Protein AF-A0A9P5Y2D4-F1 (afdb_monomer_lite)

Secondary structure (DSSP, 8-state):
----GGGGHHHHHHHHHHHHHHHHHHHHHHHHTTTPPPP-S--HHHHHHHHHHHHHHSSTT-----SSPPTTGGG----------

InterPro domains:
  IPR017384 NADH dehydrogenase [ubiquinone] (complex I), alpha subcomplex subunit 1 [PF15879] (4-58)
  IPR017384 NADH dehydrogenase [ubiquinone] (complex I), alpha subcomplex subunit 1 [PTHR17098] (1-83)

Radius of gyration: 22.48 Å; chains: 1; bounding box: 60×35×55 Å

Structure (mmCIF, N/CA/C/O backbone):
data_AF-A0A9P5Y2D4-F1
#
_entry.id   AF-A0A9P5Y2D4-F1
#
loop_
_atom_site.group_PDB
_atom_site.id
_atom_site.type_symbol
_atom_site.label_atom_id
_atom_site.label_alt_id
_atom_site.label_comp_id
_atom_site.label_asym_id
_atom_site.label_entity_id
_atom_site.label_seq_id
_atom_site.pdbx_PDB_ins_code
_atom_site.Cartn_x
_atom_site.Cartn_y
_atom_site.Cartn_z
_atom_site.occupancy
_atom_site.B_iso_or_equiv
_atom_site.auth_seq_id
_atom_site.auth_comp_id
_atom_site.auth_asym_id
_atom_site.auth_atom_id
_atom_site.pdbx_PDB_model_num
ATOM 1 N N . MET A 1 1 ? 37.388 1.460 -28.352 1.00 71.94 1 MET A N 1
ATOM 2 C CA . MET A 1 1 ? 36.079 1.554 -29.034 1.00 71.94 1 MET A CA 1
ATOM 3 C C . MET A 1 1 ? 35.108 2.262 -28.099 1.00 71.94 1 MET A C 1
ATOM 5 O O . MET A 1 1 ? 35.081 1.876 -26.934 1.00 71.94 1 MET A O 1
ATOM 9 N N . PRO A 1 2 ? 34.415 3.331 -28.527 1.00 85.38 2 PRO A N 1
ATOM 10 C CA . PRO A 1 2 ? 33.389 3.975 -27.705 1.00 85.38 2 PRO A CA 1
ATOM 11 C C . PRO A 1 2 ? 32.236 2.998 -27.422 1.00 85.38 2 PRO A C 1
ATOM 13 O O . PRO A 1 2 ? 32.014 2.063 -28.191 1.00 85.38 2 PRO A O 1
ATOM 16 N N . VAL A 1 3 ? 31.537 3.184 -26.300 1.00 85.75 3 VAL A N 1
ATOM 17 C CA . VAL A 1 3 ? 30.401 2.334 -25.907 1.00 85.75 3 VAL A CA 1
ATOM 18 C C . VAL A 1 3 ? 29.268 2.479 -26.937 1.00 85.75 3 VAL A C 1
ATOM 20 O O . VAL A 1 3 ? 28.933 3.616 -27.279 1.00 85.75 3 VAL A O 1
ATOM 23 N N . PRO A 1 4 ? 28.659 1.375 -27.415 1.00 90.06 4 PRO A N 1
ATOM 24 C CA . PRO A 1 4 ? 27.527 1.426 -28.341 1.00 90.06 4 PRO A CA 1
ATOM 25 C C . PRO A 1 4 ? 26.257 1.878 -27.601 1.00 90.06 4 PRO A C 1
ATOM 27 O O . PRO A 1 4 ? 25.489 1.063 -27.091 1.00 90.06 4 PRO A O 1
ATOM 30 N N . TRP A 1 5 ? 26.061 3.191 -27.481 1.00 91.31 5 TRP A N 1
ATOM 31 C CA . TRP A 1 5 ? 24.990 3.799 -26.684 1.00 91.31 5 TRP A CA 1
ATOM 32 C C . TRP A 1 5 ? 23.587 3.508 -27.240 1.00 91.31 5 TRP A C 1
ATOM 34 O O . TRP A 1 5 ? 22.642 3.392 -26.460 1.00 91.31 5 TRP A O 1
ATOM 44 N N . GLU A 1 6 ? 23.442 3.304 -28.552 1.00 93.31 6 GLU A N 1
ATOM 45 C CA . GLU A 1 6 ? 22.174 2.917 -29.180 1.00 93.31 6 GLU A CA 1
ATOM 46 C C . GLU A 1 6 ? 21.678 1.564 -28.653 1.00 93.31 6 GLU A C 1
ATOM 48 O O . GLU A 1 6 ? 20.479 1.374 -28.445 1.00 93.31 6 GLU A O 1
ATOM 53 N N . ALA A 1 7 ? 22.600 0.641 -28.357 1.00 92.56 7 ALA A N 1
ATOM 54 C CA . ALA A 1 7 ? 22.269 -0.656 -27.771 1.00 92.56 7 ALA A CA 1
ATOM 55 C C . ALA A 1 7 ? 21.784 -0.543 -26.314 1.00 92.56 7 ALA A C 1
ATOM 57 O O . ALA A 1 7 ? 21.160 -1.473 -25.807 1.00 92.56 7 ALA A O 1
ATOM 58 N N . LEU A 1 8 ? 22.031 0.588 -25.639 1.00 93.25 8 LEU A N 1
ATOM 59 C CA . LEU A 1 8 ? 21.574 0.848 -24.271 1.00 93.25 8 LEU A CA 1
ATOM 60 C C . LEU A 1 8 ? 20.180 1.485 -24.214 1.00 93.25 8 LEU A C 1
ATOM 62 O O . LEU A 1 8 ? 19.539 1.424 -23.164 1.00 93.25 8 LEU A O 1
ATOM 66 N N . LEU A 1 9 ? 19.681 2.056 -25.316 1.00 94.75 9 LEU A N 1
ATOM 67 C CA . LEU A 1 9 ? 18.368 2.710 -25.354 1.00 94.75 9 LEU A CA 1
ATOM 68 C C . LEU A 1 9 ? 17.218 1.787 -24.915 1.00 94.75 9 LEU A C 1
ATOM 70 O O . LEU A 1 9 ? 16.422 2.223 -24.077 1.00 94.75 9 LEU A O 1
ATOM 74 N N . PRO A 1 10 ? 17.126 0.520 -25.377 1.00 96.31 10 PRO A N 1
ATOM 75 C CA . PRO A 1 10 ? 16.063 -0.376 -24.928 1.00 96.31 10 PRO A CA 1
ATOM 76 C C . PRO A 1 10 ? 16.137 -0.650 -23.422 1.00 9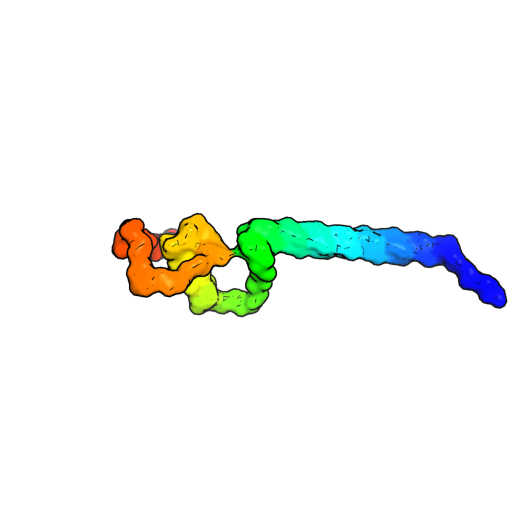6.31 10 PRO A C 1
ATOM 78 O O . PRO A 1 10 ? 15.116 -0.633 -22.739 1.00 96.31 10 PRO A O 1
ATOM 81 N N . PHE A 1 11 ? 17.343 -0.836 -22.878 1.00 95.38 11 PHE A N 1
ATOM 82 C CA . PHE A 1 11 ? 17.541 -1.074 -21.447 1.00 95.38 11 PHE A CA 1
ATOM 83 C C . PHE A 1 11 ? 17.200 0.156 -20.602 1.00 95.38 11 PHE A C 1
ATOM 85 O O . PHE A 1 11 ? 16.574 0.023 -19.549 1.00 95.38 11 PHE A O 1
ATOM 92 N N . GLY A 1 12 ? 17.557 1.353 -21.074 1.00 96.06 12 GLY A N 1
ATOM 93 C CA . GLY A 1 12 ? 17.184 2.613 -20.434 1.00 96.06 12 GLY A CA 1
ATOM 94 C C . GLY A 1 12 ? 15.669 2.796 -20.392 1.00 96.06 12 GLY A C 1
ATOM 95 O O . GLY A 1 12 ? 15.114 3.079 -19.332 1.00 96.06 12 GLY A O 1
ATOM 96 N N . LEU A 1 13 ? 14.989 2.548 -21.514 1.00 97.50 13 LEU A N 1
ATOM 97 C CA . LEU A 1 13 ? 13.534 2.656 -21.610 1.00 97.50 13 LEU A CA 1
ATOM 98 C C . LEU A 1 13 ? 12.831 1.672 -20.668 1.00 97.50 13 LEU A C 1
ATOM 100 O O . LEU A 1 13 ? 11.970 2.078 -19.891 1.00 97.50 13 LEU A O 1
ATOM 104 N N . VAL A 1 14 ? 13.254 0.406 -20.663 1.00 97.94 14 VAL A N 1
ATOM 105 C CA . VAL A 1 14 ? 12.732 -0.616 -19.743 1.00 97.94 14 VAL A CA 1
ATOM 106 C C . VAL A 1 14 ? 12.946 -0.203 -18.284 1.00 97.94 14 VAL A C 1
ATOM 108 O O . VAL A 1 14 ? 12.006 -0.238 -17.491 1.00 97.94 14 VAL A O 1
ATOM 111 N N . THR A 1 15 ? 14.149 0.253 -17.931 1.00 97.56 15 THR A N 1
ATOM 112 C CA . THR A 1 15 ? 14.475 0.691 -16.563 1.00 97.56 15 THR A CA 1
ATOM 113 C C . THR A 1 15 ? 13.588 1.852 -16.117 1.00 97.56 15 THR A C 1
ATOM 115 O O . THR A 1 15 ? 13.040 1.824 -15.015 1.00 97.56 15 THR A O 1
ATOM 118 N N . VAL A 1 16 ? 13.395 2.852 -16.982 1.00 98.31 16 VAL A N 1
ATOM 119 C CA . VAL A 1 16 ? 12.529 4.004 -16.699 1.00 98.31 16 VAL A CA 1
ATOM 120 C C . VAL A 1 16 ? 11.075 3.571 -16.548 1.00 98.31 16 VAL A C 1
ATOM 122 O O . VAL A 1 16 ? 10.419 3.992 -15.598 1.00 98.31 16 VAL A O 1
ATOM 125 N N . MET A 1 17 ? 10.570 2.704 -17.426 1.00 98.19 17 MET A N 1
ATOM 126 C CA . MET A 1 17 ? 9.190 2.221 -17.350 1.00 98.19 17 MET A CA 1
ATOM 127 C C . MET A 1 17 ? 8.929 1.423 -16.068 1.00 98.19 17 MET A C 1
ATOM 129 O O . MET A 1 17 ? 7.928 1.673 -15.395 1.00 98.19 17 MET A O 1
ATOM 133 N N . PHE A 1 18 ? 9.834 0.520 -15.678 1.00 98.19 18 PHE A N 1
ATOM 134 C CA . PHE A 1 18 ? 9.711 -0.215 -14.415 1.00 98.19 18 PHE A CA 1
ATOM 135 C C . PHE A 1 18 ? 9.831 0.704 -13.195 1.00 98.19 18 PHE A C 1
ATOM 137 O O . PHE A 1 18 ? 9.057 0.565 -12.246 1.00 98.19 18 PHE A O 1
ATOM 144 N N . GLY A 1 19 ? 10.745 1.678 -13.227 1.00 98.12 19 GLY A N 1
ATOM 145 C CA . GLY A 1 19 ? 10.877 2.686 -12.175 1.00 98.12 19 GLY A CA 1
ATOM 146 C C . GLY A 1 19 ? 9.613 3.535 -12.021 1.00 98.12 19 GLY A C 1
ATOM 147 O O . GLY A 1 19 ? 9.101 3.699 -10.911 1.00 98.12 19 GLY A O 1
ATOM 148 N N . ALA A 1 20 ? 9.055 4.020 -13.130 1.00 98.38 20 ALA A N 1
ATOM 149 C CA . ALA A 1 20 ? 7.815 4.791 -13.144 1.00 98.38 20 ALA A CA 1
ATOM 150 C C . ALA A 1 20 ?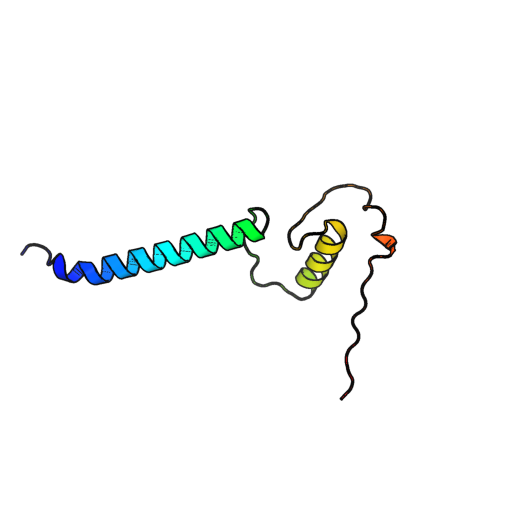 6.627 3.962 -12.632 1.00 98.38 20 ALA A C 1
ATOM 152 O O . ALA A 1 20 ? 5.901 4.406 -11.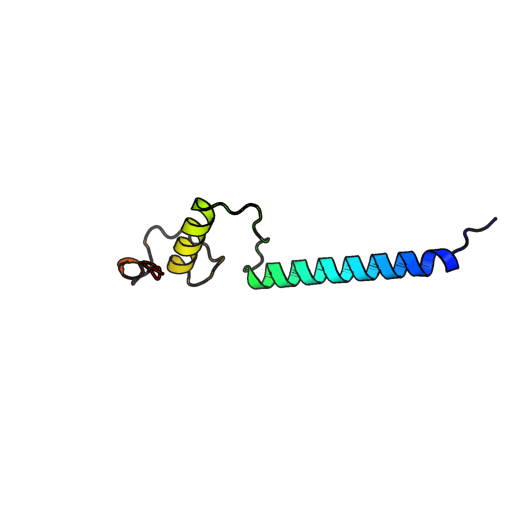746 1.00 98.38 20 ALA A O 1
ATOM 153 N N . ALA A 1 21 ? 6.457 2.731 -13.119 1.00 98.00 21 ALA A N 1
ATOM 154 C CA . ALA A 1 21 ? 5.371 1.859 -12.679 1.00 98.00 21 ALA A CA 1
ATOM 155 C C . ALA A 1 21 ? 5.465 1.535 -11.178 1.00 98.00 21 ALA A C 1
ATOM 157 O O . ALA A 1 21 ? 4.477 1.661 -10.452 1.00 98.00 21 ALA A O 1
ATOM 158 N N . GLY A 1 22 ? 6.655 1.171 -10.689 1.00 96.88 22 GLY A N 1
ATOM 159 C CA . GLY A 1 22 ? 6.868 0.836 -9.281 1.00 96.88 22 GLY A CA 1
ATOM 160 C C . GLY A 1 22 ? 6.648 2.024 -8.342 1.00 96.88 22 GLY A C 1
ATOM 161 O O . GLY A 1 22 ? 6.003 1.882 -7.301 1.00 96.88 22 GLY A O 1
ATOM 162 N N . THR A 1 23 ? 7.135 3.209 -8.717 1.00 97.31 23 THR A N 1
ATOM 163 C CA . THR A 1 23 ? 6.948 4.432 -7.919 1.00 97.31 23 THR A CA 1
ATOM 164 C C . THR A 1 2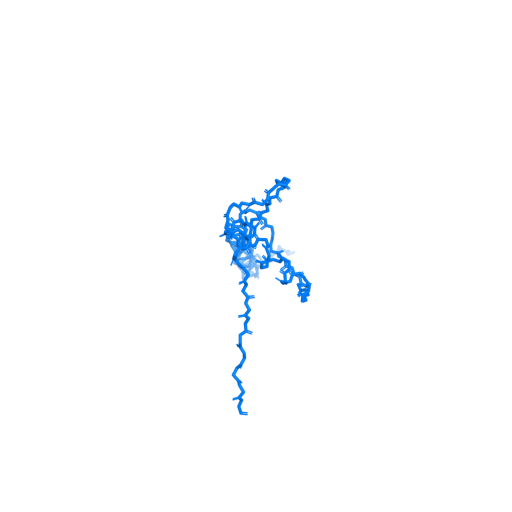3 ? 5.487 4.869 -7.879 1.00 97.31 23 THR A C 1
ATOM 166 O O . THR A 1 23 ? 4.977 5.156 -6.795 1.00 97.31 23 THR A O 1
ATOM 169 N N . LEU A 1 24 ? 4.786 4.846 -9.017 1.00 97.56 24 LEU A N 1
ATOM 170 C CA . LEU A 1 24 ? 3.363 5.187 -9.089 1.00 97.56 24 LEU A CA 1
ATOM 171 C C . LEU A 1 24 ? 2.500 4.209 -8.288 1.00 97.56 24 LEU A C 1
ATOM 173 O O . LEU A 1 24 ? 1.623 4.641 -7.538 1.00 97.56 24 LEU A O 1
ATOM 177 N N . LEU A 1 25 ? 2.776 2.905 -8.377 1.00 96.75 25 LEU A N 1
ATOM 178 C CA . LEU A 1 25 ? 2.063 1.900 -7.591 1.00 96.75 25 LEU A CA 1
ATOM 179 C C . LEU A 1 25 ? 2.290 2.099 -6.087 1.00 96.75 25 LEU A C 1
ATOM 181 O O . LEU A 1 25 ? 1.338 2.046 -5.305 1.00 96.75 25 LEU A O 1
ATOM 185 N N . ASN A 1 26 ? 3.530 2.371 -5.674 1.00 96.12 26 ASN A N 1
ATOM 186 C CA . ASN A 1 26 ? 3.860 2.642 -4.275 1.00 96.12 26 ASN A CA 1
ATOM 187 C C . ASN A 1 26 ? 3.139 3.895 -3.761 1.00 96.12 26 ASN A C 1
ATOM 189 O O . ASN A 1 26 ? 2.497 3.845 -2.711 1.00 96.12 26 ASN A O 1
ATOM 193 N N . ALA A 1 27 ? 3.194 4.991 -4.521 1.00 96.94 27 ALA A N 1
ATOM 194 C CA . ALA A 1 27 ? 2.552 6.252 -4.170 1.00 96.94 27 ALA A CA 1
ATOM 195 C C . ALA A 1 27 ? 1.028 6.103 -4.061 1.00 96.94 27 ALA A C 1
ATOM 197 O O . ALA A 1 27 ? 0.444 6.519 -3.061 1.00 96.94 27 ALA A O 1
ATOM 198 N N . SER A 1 28 ? 0.395 5.442 -5.036 1.00 96.88 28 SER A N 1
ATOM 199 C CA . SER A 1 28 ? -1.046 5.163 -5.022 1.00 96.88 28 SER A CA 1
ATOM 200 C C . SER A 1 28 ? -1.447 4.318 -3.808 1.00 96.88 28 SER A C 1
ATOM 202 O O . SER A 1 28 ? -2.344 4.691 -3.048 1.00 96.88 28 SER A O 1
ATOM 204 N N . THR A 1 29 ? -0.713 3.231 -3.553 1.00 95.44 29 THR A N 1
ATOM 205 C CA . THR A 1 29 ? -0.972 2.332 -2.420 1.00 95.44 29 THR A CA 1
ATOM 206 C C . THR A 1 29 ? -0.800 3.052 -1.082 1.00 95.44 29 THR A C 1
ATOM 208 O O . THR A 1 29 ? -1.605 2.872 -0.168 1.00 95.44 29 THR A O 1
ATOM 211 N N . ARG A 1 30 ? 0.222 3.906 -0.945 1.00 95.62 30 ARG A N 1
ATOM 212 C CA . ARG A 1 30 ? 0.397 4.745 0.249 1.00 95.62 30 ARG A CA 1
ATOM 213 C C . ARG A 1 30 ? -0.736 5.751 0.397 1.00 95.62 30 ARG A C 1
ATOM 215 O O . ARG A 1 30 ? -1.232 5.907 1.507 1.00 95.62 30 ARG A O 1
ATOM 222 N N . GLY A 1 31 ? -1.186 6.375 -0.690 1.00 95.75 31 GLY A N 1
ATOM 223 C CA . GLY A 1 31 ? -2.327 7.293 -0.678 1.00 95.75 31 GLY A CA 1
ATOM 224 C C . GLY A 1 31 ? -3.589 6.642 -0.106 1.00 95.75 31 GLY A C 1
ATOM 225 O O . GLY A 1 31 ? -4.190 7.172 0.825 1.00 95.75 31 GLY A O 1
ATOM 226 N N . GLN A 1 32 ? -3.928 5.438 -0.572 1.00 93.94 32 GLN A N 1
ATOM 227 C CA . GLN A 1 32 ? -5.066 4.662 -0.051 1.00 93.94 32 GLN A CA 1
ATOM 228 C C . GLN A 1 32 ? -4.890 4.264 1.426 1.00 93.94 32 GLN A C 1
ATOM 230 O O . GLN A 1 32 ? -5.855 4.171 2.189 1.00 93.94 32 GLN A O 1
ATOM 235 N N . ASN A 1 33 ? -3.643 4.073 1.857 1.00 95.31 33 ASN A N 1
ATOM 236 C CA . ASN A 1 33 ? -3.292 3.666 3.211 1.00 95.31 33 ASN A CA 1
ATOM 237 C C . ASN A 1 33 ? -3.041 4.838 4.179 1.00 95.31 33 ASN A C 1
ATOM 239 O O . ASN A 1 33 ? -2.359 4.649 5.187 1.00 95.31 33 AS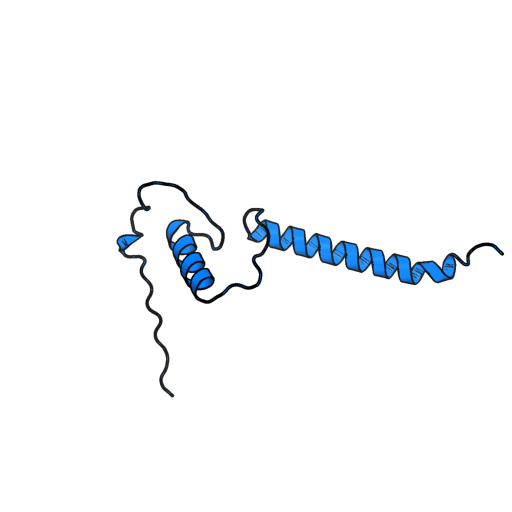N A O 1
ATOM 243 N N . GLN A 1 34 ? -3.571 6.035 3.900 1.00 94.38 34 GLN A N 1
ATOM 244 C CA . GLN A 1 34 ? -3.344 7.250 4.704 1.00 94.38 34 GLN A CA 1
ATOM 245 C C . GLN A 1 34 ? -1.849 7.591 4.869 1.00 94.38 34 GLN A C 1
ATOM 247 O O . GLN A 1 34 ? -1.375 7.929 5.951 1.00 94.38 34 GLN A O 1
ATOM 252 N N . GLY A 1 35 ? -1.069 7.417 3.804 1.00 93.12 35 GLY A N 1
ATOM 253 C CA . GLY A 1 35 ? 0.379 7.642 3.777 1.00 93.12 35 GLY A CA 1
ATOM 254 C C . GLY A 1 35 ? 1.220 6.489 4.334 1.00 93.12 35 GLY A C 1
ATOM 255 O O . GLY A 1 35 ? 2.440 6.485 4.159 1.00 93.12 35 GLY A O 1
ATOM 256 N N . LYS A 1 36 ? 0.603 5.482 4.963 1.00 94.31 36 LYS A N 1
ATOM 257 C CA . LYS A 1 36 ? 1.313 4.334 5.546 1.00 94.31 36 LYS A CA 1
ATOM 258 C C . LYS A 1 36 ? 1.725 3.331 4.460 1.00 94.31 36 LYS A C 1
ATOM 260 O O . LYS A 1 36 ? 1.023 3.177 3.458 1.00 94.31 36 LYS A O 1
ATOM 265 N N . PRO A 1 37 ? 2.834 2.594 4.641 1.00 93.75 37 PRO A N 1
ATOM 266 C CA . PRO A 1 37 ? 3.200 1.523 3.723 1.00 93.75 37 PRO A CA 1
ATOM 267 C C . PRO A 1 37 ? 2.171 0.378 3.746 1.00 93.75 37 PRO A C 1
ATOM 269 O O . PRO A 1 37 ? 1.440 0.179 4.729 1.00 93.75 37 PRO A O 1
ATOM 272 N N . ALA A 1 38 ? 2.134 -0.386 2.650 1.00 93.44 38 ALA A N 1
ATOM 273 C CA . ALA A 1 38 ? 1.401 -1.647 2.582 1.00 93.44 38 ALA A CA 1
ATOM 274 C C . ALA A 1 38 ? 1.973 -2.658 3.589 1.00 93.44 38 ALA A C 1
ATOM 276 O O . ALA A 1 38 ? 3.180 -2.678 3.833 1.00 93.44 38 ALA A O 1
ATOM 277 N N . ARG A 1 39 ? 1.099 -3.483 4.178 1.00 92.88 39 ARG A N 1
ATOM 278 C CA . ARG A 1 39 ? 1.511 -4.629 4.999 1.00 92.88 39 ARG A CA 1
ATOM 279 C C . ARG A 1 39 ? 1.669 -5.858 4.114 1.00 92.88 39 ARG A C 1
ATOM 281 O O . ARG A 1 39 ? 0.899 -6.048 3.178 1.00 92.88 39 ARG A O 1
ATOM 288 N N . TYR A 1 40 ? 2.644 -6.682 4.462 1.00 94.44 40 TYR A N 1
ATOM 289 C CA . TYR A 1 40 ? 2.916 -7.971 3.837 1.00 94.44 40 TYR A CA 1
ATOM 290 C C . TYR A 1 40 ? 2.911 -9.041 4.927 1.00 94.44 40 TYR A C 1
ATOM 292 O O . TYR A 1 40 ? 3.101 -8.701 6.093 1.00 94.44 40 TYR A O 1
ATOM 300 N N . ASN A 1 41 ? 2.719 -10.306 4.547 1.00 95.94 41 ASN A N 1
ATOM 301 C CA . ASN A 1 41 ? 2.701 -11.446 5.475 1.00 95.94 41 ASN A CA 1
ATOM 302 C C . ASN A 1 41 ? 1.656 -11.301 6.597 1.00 95.94 41 ASN A C 1
ATOM 304 O O . ASN A 1 41 ? 1.947 -11.575 7.753 1.00 95.94 41 ASN A O 1
ATOM 308 N N . ILE A 1 42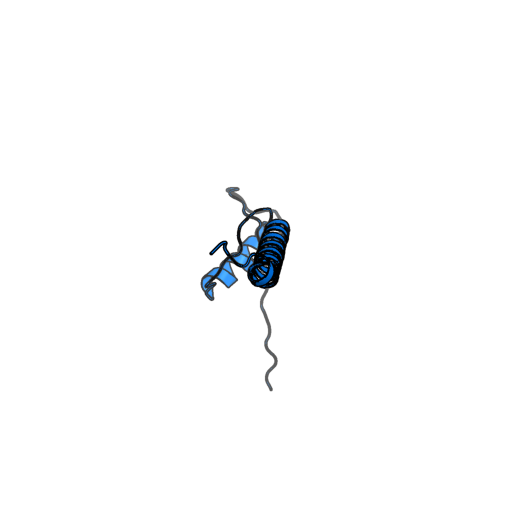 ? 0.457 -10.833 6.237 1.00 95.75 42 ILE A N 1
ATOM 309 C CA . ILE A 1 42 ? -0.670 -10.668 7.162 1.00 95.75 42 ILE A CA 1
ATOM 310 C C . ILE A 1 42 ? -1.175 -12.060 7.545 1.00 95.75 42 ILE A C 1
ATOM 312 O O . ILE A 1 42 ? -1.594 -12.818 6.667 1.00 95.75 42 ILE A O 1
ATOM 316 N N . ASP A 1 43 ? -1.124 -12.384 8.832 1.00 97.19 43 ASP A N 1
ATOM 317 C CA . ASP A 1 43 ? -1.695 -13.617 9.363 1.00 97.19 43 ASP A CA 1
ATOM 318 C C . ASP A 1 43 ? -3.176 -13.440 9.765 1.00 97.19 43 ASP A C 1
ATOM 320 O O . ASP A 1 43 ? -3.779 -12.373 9.617 1.00 97.19 43 ASP A O 1
ATOM 324 N N . ASN A 1 44 ? -3.795 -14.512 10.267 1.00 96.62 44 ASN A N 1
ATOM 325 C CA . ASN A 1 44 ? -5.200 -14.474 10.683 1.00 96.62 44 ASN A CA 1
ATOM 326 C C . ASN A 1 44 ? -5.440 -13.524 11.870 1.00 96.62 44 ASN A C 1
ATOM 328 O O . ASN A 1 44 ? -6.522 -12.944 11.989 1.00 96.62 44 ASN A O 1
ATOM 332 N N . TRP A 1 45 ? -4.452 -13.373 12.754 1.00 96.19 45 TRP A N 1
ATOM 333 C CA . TRP A 1 45 ? -4.544 -12.467 13.894 1.00 96.19 45 TRP A CA 1
ATOM 334 C C . TRP A 1 45 ? -4.487 -11.010 13.430 1.00 96.19 45 TRP A C 1
ATOM 336 O O . TRP A 1 45 ? -5.317 -10.197 13.840 1.00 96.19 45 TRP A O 1
ATOM 346 N N . ASP A 1 46 ? -3.560 -10.691 12.532 1.00 96.12 46 ASP A N 1
ATOM 347 C CA . ASP A 1 46 ? -3.408 -9.382 11.918 1.00 96.12 46 ASP A CA 1
ATOM 348 C C . ASP A 1 46 ? -4.657 -8.985 11.134 1.00 96.12 46 ASP A C 1
ATOM 350 O O . ASP A 1 46 ? -5.094 -7.839 11.247 1.00 96.12 46 ASP A O 1
ATOM 354 N N . ASP A 1 47 ? -5.270 -9.906 10.382 1.00 94.75 47 ASP A N 1
ATOM 355 C CA . ASP A 1 47 ? -6.528 -9.627 9.679 1.00 94.75 47 ASP A CA 1
ATOM 356 C C . ASP A 1 47 ? -7.661 -9.322 10.673 1.00 94.75 47 ASP A C 1
ATOM 358 O O . ASP A 1 47 ? -8.370 -8.321 10.531 1.00 94.75 47 ASP A O 1
ATOM 362 N N . MET A 1 48 ? -7.785 -10.116 11.744 1.00 94.69 48 MET A N 1
ATOM 363 C CA . MET A 1 48 ? -8.756 -9.867 12.814 1.00 94.69 48 MET A CA 1
ATOM 364 C C . MET A 1 48 ? -8.532 -8.502 13.488 1.00 94.69 48 MET A C 1
ATOM 366 O O . MET A 1 48 ? -9.493 -7.759 13.720 1.00 94.69 48 MET A O 1
ATOM 370 N N . MET A 1 49 ? -7.280 -8.143 13.781 1.00 95.38 49 MET A N 1
ATOM 371 C CA . MET A 1 49 ? -6.926 -6.848 14.366 1.00 95.38 49 MET A CA 1
ATOM 372 C C . MET A 1 49 ? -7.179 -5.692 13.398 1.00 95.38 49 MET A C 1
ATOM 374 O O . MET A 1 49 ? -7.723 -4.668 13.803 1.00 95.38 49 MET A O 1
ATOM 378 N N . MET A 1 50 ? -6.882 -5.853 12.109 1.00 94.94 50 MET A N 1
ATOM 379 C CA . MET A 1 50 ? -7.171 -4.833 11.100 1.00 94.94 50 MET A CA 1
ATOM 380 C C . MET A 1 50 ? -8.673 -4.565 10.968 1.00 94.94 50 MET A C 1
ATOM 382 O O . MET A 1 50 ? -9.076 -3.405 10.917 1.00 94.94 50 MET A O 1
ATOM 386 N N . ARG A 1 51 ? -9.515 -5.605 10.999 1.00 94.50 51 ARG A N 1
ATOM 387 C CA . ARG A 1 51 ? -10.981 -5.444 11.019 1.00 94.50 51 ARG A CA 1
ATOM 388 C C . ARG A 1 51 ? -11.474 -4.773 12.300 1.00 94.50 51 ARG A C 1
ATOM 390 O O . ARG A 1 51 ? -12.453 -4.030 12.282 1.00 94.50 51 ARG A O 1
ATOM 397 N N . ARG A 1 52 ? -10.829 -5.035 13.441 1.00 94.12 52 ARG A N 1
ATOM 398 C CA . ARG A 1 52 ? -11.113 -4.321 14.696 1.00 94.12 52 ARG A CA 1
ATOM 399 C C . ARG A 1 52 ? -10.774 -2.834 14.568 1.00 94.12 52 ARG A C 1
ATOM 401 O O . ARG A 1 52 ? -11.601 -2.006 14.939 1.00 94.12 52 ARG A O 1
ATOM 408 N N . ASP A 1 53 ? -9.600 -2.504 14.044 1.00 94.88 53 ASP A N 1
ATOM 409 C CA . ASP A 1 53 ? -9.147 -1.119 13.880 1.00 94.88 53 ASP A CA 1
ATOM 410 C C . ASP A 1 53 ? -10.013 -0.354 12.870 1.00 94.88 53 ASP A C 1
ATOM 412 O O . ASP A 1 53 ? -10.343 0.813 13.090 1.00 94.88 53 ASP A O 1
ATOM 416 N N . GLU A 1 54 ? -10.466 -1.020 11.807 1.00 94.06 54 GLU A N 1
ATOM 417 C CA . GLU A 1 54 ? -11.428 -0.464 10.855 1.00 94.06 54 GLU A CA 1
ATOM 418 C C . GLU A 1 54 ? -12.763 -0.122 11.528 1.00 94.06 54 GLU A C 1
ATOM 420 O O . GLU A 1 54 ? -13.280 0.971 11.323 1.00 94.06 54 GLU A O 1
ATOM 425 N N . ARG A 1 55 ? -13.283 -0.982 12.413 1.00 92.75 55 ARG A N 1
ATOM 426 C CA . ARG A 1 55 ? -14.487 -0.665 13.207 1.00 92.75 55 ARG A CA 1
ATOM 427 C C . ARG A 1 55 ? -14.270 0.493 14.180 1.00 92.75 55 ARG A C 1
ATOM 429 O O . ARG A 1 55 ? -15.190 1.261 14.431 1.00 92.75 55 ARG A O 1
ATOM 436 N N . LEU A 1 56 ? -13.064 0.626 14.727 1.00 93.50 56 LEU A N 1
ATOM 437 C CA . LEU A 1 56 ? -12.725 1.712 15.646 1.00 93.50 56 LEU A CA 1
ATOM 438 C C . LEU A 1 56 ? -12.534 3.057 14.947 1.00 93.50 56 LEU A C 1
ATOM 440 O O . LEU A 1 56 ? -12.737 4.088 15.580 1.00 93.50 56 LEU A O 1
ATOM 444 N N . THR A 1 57 ? -12.087 3.072 13.694 1.00 93.31 57 THR A N 1
ATOM 445 C CA . THR A 1 57 ? -11.625 4.300 13.019 1.00 93.31 57 THR A CA 1
ATOM 446 C C . THR A 1 57 ? -12.396 4.643 11.749 1.00 93.31 57 THR A C 1
ATOM 448 O O . THR A 1 57 ? -12.247 5.745 11.230 1.00 93.31 57 THR A O 1
ATOM 451 N N . GLY A 1 58 ? -13.208 3.720 11.235 1.00 91.56 58 GLY A N 1
ATOM 452 C CA . GLY A 1 58 ? -13.936 3.858 9.975 1.00 91.56 58 GLY A CA 1
ATOM 453 C C . GLY A 1 58 ? -13.070 3.702 8.722 1.00 91.56 58 GLY A C 1
ATOM 454 O O . GLY A 1 58 ? -13.589 3.837 7.618 1.00 91.56 58 GLY A O 1
ATOM 455 N N . HIS A 1 59 ? -11.767 3.424 8.855 1.00 93.50 59 HIS A N 1
ATOM 456 C CA . HIS A 1 59 ? -10.867 3.218 7.717 1.00 93.50 59 HIS A CA 1
ATOM 457 C C . HIS A 1 59 ? -9.985 1.992 7.919 1.00 93.50 59 HIS A C 1
ATOM 459 O O . HIS A 1 59 ? -9.403 1.812 8.986 1.00 93.50 59 HIS A O 1
ATOM 465 N N . LYS A 1 60 ? -9.747 1.225 6.851 1.00 91.06 60 LYS A N 1
ATOM 466 C CA . LYS A 1 60 ? -8.909 0.008 6.847 1.00 91.06 60 LYS A CA 1
ATOM 467 C C . LYS A 1 60 ? -7.503 0.177 7.454 1.00 91.06 60 LYS A C 1
ATOM 469 O O . LYS A 1 60 ? -6.851 -0.796 7.830 1.00 91.06 60 LYS A O 1
ATOM 474 N N . ARG A 1 61 ? -6.977 1.406 7.480 1.00 93.12 61 ARG A N 1
ATOM 475 C CA . ARG A 1 61 ? -5.622 1.748 7.967 1.00 93.12 61 ARG A CA 1
ATOM 476 C C . ARG A 1 61 ? -5.607 2.814 9.060 1.00 93.12 61 ARG A C 1
ATOM 478 O O . ARG A 1 61 ? -4.521 3.275 9.442 1.00 93.12 61 ARG A O 1
ATOM 485 N N . GLY A 1 62 ? -6.785 3.224 9.523 1.00 93.19 62 GLY A N 1
ATOM 486 C CA . GLY A 1 62 ? -6.896 4.169 10.620 1.00 93.19 62 GLY A CA 1
ATOM 487 C C . GLY A 1 62 ? -6.274 3.575 11.879 1.00 93.19 62 GLY A C 1
ATOM 488 O O . GLY A 1 62 ? -6.311 2.369 12.105 1.00 93.19 62 GLY A O 1
ATOM 489 N N . GLN A 1 63 ? -5.631 4.425 12.667 1.00 92.69 63 GLN A N 1
ATOM 490 C CA . GLN A 1 63 ? -5.148 4.071 13.997 1.00 92.69 63 GLN A CA 1
ATOM 491 C C . GLN A 1 63 ? -5.617 5.153 14.952 1.00 92.69 63 GLN A C 1
ATOM 493 O O . GLN A 1 63 ? -5.694 6.319 14.565 1.00 92.69 63 GLN A O 1
ATOM 498 N N . ARG A 1 64 ? -5.930 4.743 16.174 1.00 91.50 64 ARG A N 1
ATOM 499 C CA . ARG A 1 64 ? -6.314 5.634 17.259 1.00 91.50 64 ARG A CA 1
ATOM 500 C C . ARG A 1 64 ? -5.695 5.149 18.560 1.00 91.50 64 ARG A C 1
ATOM 502 O O . ARG A 1 64 ? -5.517 3.943 18.732 1.00 91.50 64 ARG A O 1
ATOM 509 N N . ASP A 1 65 ? -5.396 6.082 19.441 1.00 94.31 65 ASP A N 1
ATOM 510 C CA . ASP A 1 65 ? -4.766 5.880 20.747 1.00 94.31 65 ASP A CA 1
ATOM 511 C C . ASP A 1 65 ? -5.644 6.375 21.908 1.00 94.31 65 ASP A C 1
ATOM 513 O O . ASP A 1 65 ? -5.211 6.383 23.059 1.00 94.31 65 ASP A O 1
ATOM 517 N N . ASP A 1 66 ? -6.898 6.741 21.622 1.00 93.25 66 ASP A N 1
ATOM 518 C CA . ASP A 1 66 ? -7.850 7.198 22.631 1.00 93.25 66 ASP A CA 1
ATOM 519 C C . ASP A 1 66 ? -8.087 6.131 23.720 1.00 93.25 66 ASP A C 1
ATOM 521 O O . ASP A 1 66 ? -8.347 4.966 23.395 1.00 93.25 66 ASP A O 1
ATOM 525 N N . PRO A 1 67 ? -8.098 6.510 25.012 1.00 94.44 67 PRO A N 1
ATOM 526 C CA . PRO A 1 67 ? -8.374 5.573 26.102 1.00 94.44 67 PRO A CA 1
ATOM 527 C C . PRO A 1 67 ? -9.797 4.999 26.095 1.00 94.44 67 PRO A C 1
ATOM 529 O O . PRO A 1 67 ? -10.023 3.920 26.639 1.00 94.44 67 PRO A O 1
ATOM 532 N N . GLN A 1 68 ? -10.762 5.729 25.526 1.00 94.06 68 GLN A N 1
ATOM 533 C CA . GLN A 1 68 ? -12.165 5.321 25.440 1.00 94.06 68 GLN A CA 1
ATOM 534 C C . GLN A 1 68 ? -12.580 5.122 23.977 1.00 94.06 68 GLN A C 1
ATOM 536 O O . GLN A 1 68 ? -12.234 5.950 23.129 1.00 94.06 68 GLN A O 1
ATOM 541 N N . PRO A 1 69 ? -13.322 4.045 23.659 1.00 91.69 69 PRO A N 1
ATOM 542 C CA . PRO A 1 69 ? -13.774 3.784 22.300 1.00 91.69 69 PRO A CA 1
ATOM 543 C C . PRO A 1 69 ? -14.837 4.805 21.857 1.00 91.69 69 PRO A C 1
ATOM 545 O O . PRO A 1 69 ? -15.501 5.420 22.694 1.00 91.69 69 PRO A O 1
ATOM 548 N N . PRO A 1 70 ? -15.030 4.988 20.538 1.00 92.25 70 PRO A N 1
ATOM 549 C CA . PRO A 1 70 ? -16.095 5.844 20.032 1.00 92.25 70 PRO A CA 1
ATOM 550 C C . PRO A 1 70 ? -17.463 5.231 20.354 1.00 92.25 70 PRO A C 1
ATOM 552 O O . PRO A 1 70 ? -17.606 4.008 20.410 1.00 92.25 70 PRO A O 1
ATOM 555 N N . ALA A 1 71 ? -18.478 6.083 20.500 1.00 90.94 71 ALA A N 1
ATOM 556 C CA . ALA A 1 71 ? -19.855 5.631 20.668 1.00 90.94 71 ALA A CA 1
ATOM 557 C C . ALA A 1 71 ? -20.295 4.754 19.479 1.00 90.94 71 ALA A C 1
ATOM 559 O O . ALA A 1 71 ? -19.979 5.061 18.326 1.00 90.94 71 ALA A O 1
ATOM 560 N N . GLY A 1 72 ? -21.017 3.670 19.753 1.00 89.44 72 GLY A N 1
ATOM 561 C CA . GLY A 1 72 ? -21.455 2.694 18.754 1.00 89.44 72 GLY A CA 1
ATOM 562 C C . GLY A 1 72 ? -20.459 1.560 18.504 1.00 89.44 72 GLY A C 1
ATOM 563 O O . GLY A 1 72 ? -20.809 0.577 17.847 1.00 89.44 72 GLY A O 1
ATOM 564 N N . PHE A 1 73 ? -19.234 1.623 19.041 1.00 92.62 73 PHE A N 1
ATOM 565 C CA . PHE A 1 73 ? -18.294 0.506 18.919 1.00 92.62 73 PHE A CA 1
ATOM 566 C C . PHE A 1 73 ? -18.810 -0.750 19.636 1.00 92.62 73 PHE A C 1
ATOM 568 O O . PHE A 1 73 ? -18.618 -1.863 19.141 1.00 92.62 73 PHE A O 1
ATOM 575 N N . GLU A 1 74 ? -19.526 -0.573 20.744 1.00 92.00 74 GLU A N 1
ATOM 576 C CA . GLU A 1 74 ? -20.142 -1.623 21.555 1.00 92.00 74 GLU A CA 1
ATOM 577 C C . GLU A 1 74 ? -21.143 -2.500 20.785 1.00 92.00 74 GLU A C 1
ATOM 579 O O . GLU A 1 74 ? -21.259 -3.687 21.080 1.00 92.00 74 GLU A O 1
ATOM 584 N N . THR A 1 75 ? -21.818 -1.957 19.768 1.00 92.31 75 THR A N 1
ATOM 585 C CA . THR A 1 75 ? -22.780 -2.691 18.925 1.00 92.31 75 THR A CA 1
ATOM 586 C C . THR A 1 75 ? -22.229 -3.047 17.543 1.00 92.31 75 THR A C 1
ATOM 588 O O . THR A 1 75 ? -22.860 -3.793 16.800 1.00 92.31 75 THR A O 1
ATOM 591 N N . SER A 1 76 ? -21.027 -2.582 17.199 1.00 89.88 76 SER A N 1
ATOM 592 C CA . SER A 1 76 ? -20.405 -2.771 15.879 1.00 89.88 76 SER A CA 1
ATOM 593 C C . SER A 1 76 ? -19.852 -4.184 15.611 1.00 89.88 76 SER A C 1
ATOM 595 O O . SER A 1 76 ? -19.103 -4.388 14.654 1.00 89.88 76 SER A O 1
ATOM 597 N N . SER A 1 77 ? -20.128 -5.173 16.467 1.00 89.75 77 SER A N 1
ATOM 598 C CA . SER A 1 77 ? -19.605 -6.535 16.297 1.00 89.75 77 SER A CA 1
ATOM 599 C C . SER A 1 77 ? -20.220 -7.227 15.078 1.00 89.75 77 SER A C 1
ATOM 601 O O . SER A 1 77 ? -21.440 -7.246 14.934 1.00 89.75 77 SER A O 1
ATOM 603 N N . ILE A 1 78 ? -19.385 -7.840 14.235 1.00 90.88 78 ILE A N 1
ATOM 604 C CA . ILE A 1 78 ? -19.812 -8.529 13.010 1.00 90.88 78 ILE A CA 1
ATOM 605 C C . ILE A 1 78 ? -19.528 -10.020 13.162 1.00 90.88 78 ILE A C 1
ATOM 607 O O . ILE A 1 78 ? -18.395 -10.407 13.448 1.00 90.88 78 ILE A O 1
ATOM 611 N N . TRP A 1 79 ? -20.549 -10.841 12.925 1.00 91.31 79 TRP A N 1
ATOM 612 C CA . TRP A 1 79 ? -20.437 -12.294 12.839 1.00 91.31 79 TRP A CA 1
ATOM 613 C C . TRP A 1 79 ? -20.714 -12.721 11.404 1.00 91.31 79 TRP A C 1
ATOM 615 O O . TRP A 1 79 ? -21.752 -12.378 10.840 1.00 91.31 79 TRP A O 1
ATOM 625 N N . TYR A 1 80 ? -19.769 -13.437 10.805 1.00 90.62 80 TYR A N 1
ATOM 626 C CA . TYR A 1 80 ? -19.912 -13.934 9.442 1.00 90.62 80 TYR A CA 1
ATOM 627 C C . TYR A 1 80 ? -20.636 -15.277 9.462 1.00 90.62 80 TYR A C 1
ATOM 629 O O . TYR A 1 80 ? -20.315 -16.147 10.269 1.00 90.62 80 TYR A O 1
ATOM 637 N N . THR A 1 81 ? -21.608 -15.438 8.572 1.00 93.56 81 THR A N 1
ATOM 638 C CA . THR A 1 81 ? -22.273 -16.717 8.328 1.00 93.56 81 THR A CA 1
ATOM 639 C C . THR A 1 81 ? -21.677 -17.369 7.089 1.00 93.56 81 THR A C 1
ATOM 641 O O . THR A 1 81 ? -21.324 -16.695 6.120 1.00 93.56 81 THR A O 1
ATOM 644 N N . GLU A 1 82 ? -21.555 -18.691 7.121 1.00 94.19 82 GLU A N 1
ATOM 645 C CA . GLU A 1 82 ? -21.078 -19.483 5.992 1.00 94.19 82 GLU A CA 1
ATOM 646 C C . GLU A 1 82 ? -22.227 -20.327 5.437 1.00 94.19 82 GLU A C 1
ATOM 648 O O . GLU A 1 82 ? -23.070 -20.826 6.185 1.00 94.19 82 GLU A O 1
ATOM 653 N N . ARG A 1 83 ? -22.291 -20.464 4.109 1.00 94.38 83 ARG A N 1
ATOM 654 C CA . ARG A 1 83 ? -23.304 -21.291 3.451 1.00 94.38 83 ARG A CA 1
ATOM 655 C C . ARG A 1 83 ? -22.871 -22.754 3.486 1.00 94.38 83 ARG A C 1
ATOM 657 O O . ARG A 1 83 ? -21.869 -23.100 2.871 1.00 94.38 83 ARG A O 1
ATOM 664 N N . THR A 1 84 ? -23.675 -23.612 4.105 1.00 88.69 84 THR A N 1
ATOM 665 C CA . THR A 1 84 ? -23.497 -25.067 4.029 1.00 88.69 84 THR A CA 1
ATOM 666 C C . THR A 1 84 ? -23.960 -25.571 2.659 1.00 88.69 84 THR A C 1
ATOM 668 O O . THR A 1 84 ? -25.111 -25.346 2.279 1.00 88.69 84 THR A O 1
ATOM 671 N N . THR A 1 85 ? -23.048 -26.172 1.893 1.00 78.25 85 THR A N 1
ATOM 672 C CA . THR A 1 85 ? -23.343 -26.923 0.657 1.00 78.25 85 THR A CA 1
ATOM 673 C C . THR A 1 85 ? -23.904 -28.299 0.952 1.00 78.25 85 THR A C 1
ATOM 675 O O . THR A 1 85 ? -23.384 -28.926 1.901 1.00 78.25 85 THR A O 1
#

pLDDT: mean 93.64, std 3.95, range [71.94, 98.38]

Organism: NCBI:txid64659

Foldseek 3Di:
DDDPVVVCVVVVVVVVVVVVVVVVVQVVQCVLLVNDGDDDPQDPVNVVVLVLQCLQAVHSNDDDDDPDTDPPSVVSDDDDDDDDD

Sequence (85 aa):
MPVPWEALLPFGLVTVMFGAAGTLLNASTRGQNQGKPARYNIDNWDDMMMRRDERLTGHKRGQRDDPQPPAGFETSSIWYTERTT